Protein AF-A0A3D4FJM9-F1 (afdb_monomer_lite)

pLDDT: mean 92.04, std 7.59, range [43.19, 98.0]

Radius of gyration: 13.99 Å; chains: 1; bounding box: 37×28×35 Å

Structure (mmCIF, N/CA/C/O backbone):
data_AF-A0A3D4FJM9-F1
#
_entry.id   AF-A0A3D4FJM9-F1
#
loop_
_atom_site.group_PDB
_atom_site.id
_atom_site.type_symbol
_atom_site.label_atom_id
_atom_site.label_alt_id
_atom_site.label_comp_id
_atom_site.label_asym_id
_atom_site.label_entity_id
_atom_site.label_seq_id
_atom_site.pdbx_PDB_ins_code
_atom_site.Cartn_x
_atom_site.Cartn_y
_atom_site.Cartn_z
_atom_site.occupancy
_atom_site.B_iso_or_equiv
_atom_site.auth_seq_id
_atom_site.auth_comp_id
_atom_site.auth_asym_id
_atom_site.auth_atom_id
_atom_site.pdbx_PDB_model_num
ATOM 1 N N . LYS A 1 1 ? -10.600 5.429 15.548 1.00 76.50 1 LYS A N 1
ATOM 2 C CA . LYS A 1 1 ? -9.691 6.467 16.088 1.00 76.50 1 LYS A CA 1
ATOM 3 C C . LYS A 1 1 ? -8.253 6.151 15.672 1.00 76.50 1 LYS A C 1
ATOM 5 O O . LYS A 1 1 ? -7.826 6.740 14.697 1.00 76.50 1 LYS A O 1
ATOM 10 N N . PHE A 1 2 ? -7.640 5.079 16.196 1.00 88.69 2 PHE A N 1
ATOM 11 C CA . PHE A 1 2 ? -6.276 4.616 15.858 1.00 88.69 2 PHE A CA 1
ATOM 12 C C . PHE A 1 2 ? -5.845 4.754 14.380 1.00 88.69 2 PHE A C 1
ATOM 14 O O . PHE A 1 2 ? -4.985 5.571 14.080 1.00 88.69 2 PHE A O 1
ATOM 21 N N . PHE A 1 3 ? -6.467 4.025 13.445 1.00 89.56 3 PHE A N 1
ATOM 22 C CA . PHE A 1 3 ? -6.049 4.060 12.033 1.00 89.56 3 PHE A CA 1
ATOM 23 C C . PHE A 1 3 ? -6.253 5.420 11.359 1.00 89.56 3 PHE A C 1
ATOM 25 O O . PHE A 1 3 ? -5.440 5.822 10.539 1.00 89.56 3 PHE A O 1
ATOM 32 N N . LYS A 1 4 ? -7.299 6.170 11.733 1.00 88.88 4 LYS A N 1
ATOM 33 C CA . LYS A 1 4 ? -7.508 7.531 11.212 1.00 88.88 4 LYS A CA 1
ATOM 34 C C . LYS A 1 4 ? -6.400 8.478 11.679 1.00 88.88 4 LYS A C 1
ATOM 36 O O . LYS A 1 4 ? -5.953 9.305 10.897 1.00 88.88 4 LYS A O 1
ATOM 41 N N . ASP A 1 5 ? -5.940 8.325 12.921 1.00 91.00 5 ASP A N 1
ATOM 42 C CA . ASP A 1 5 ? -4.887 9.169 13.492 1.00 91.00 5 ASP A CA 1
ATOM 43 C C . ASP A 1 5 ? -3.522 8.911 12.838 1.00 91.00 5 ASP A C 1
ATOM 45 O O . ASP A 1 5 ? -2.734 9.841 12.696 1.00 91.0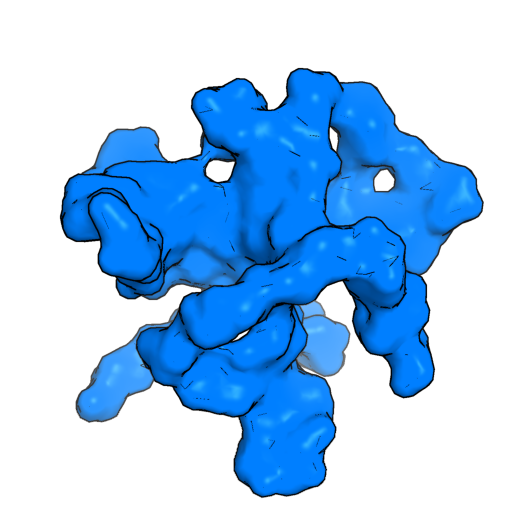0 5 ASP A O 1
ATOM 49 N N . ILE A 1 6 ? -3.261 7.668 12.422 1.00 92.88 6 ILE A N 1
ATOM 50 C CA . ILE A 1 6 ? -2.019 7.254 11.750 1.00 92.88 6 ILE A CA 1
ATOM 51 C C . ILE A 1 6 ? -1.854 7.937 10.389 1.00 92.88 6 ILE A C 1
ATOM 53 O O . ILE A 1 6 ? -0.740 8.301 10.028 1.00 92.88 6 ILE A O 1
ATOM 57 N N . VAL A 1 7 ? -2.953 8.140 9.655 1.00 93.56 7 VAL A N 1
ATOM 58 C CA . VAL A 1 7 ? -2.916 8.671 8.281 1.00 93.56 7 VAL A CA 1
ATOM 59 C C . VAL A 1 7 ? -3.270 10.152 8.159 1.00 93.56 7 VAL A C 1
ATOM 61 O O . VAL A 1 7 ? -3.295 10.686 7.057 1.00 93.56 7 VAL A O 1
ATOM 64 N N . LYS A 1 8 ? -3.567 10.827 9.275 1.00 91.94 8 LYS A N 1
ATOM 65 C CA . LYS A 1 8 ? -4.136 12.188 9.288 1.00 91.94 8 LYS A CA 1
ATOM 66 C C . LYS A 1 8 ? -3.271 13.260 8.614 1.00 91.94 8 LYS A C 1
ATOM 68 O O . LYS A 1 8 ? -3.798 14.302 8.249 1.00 91.94 8 LYS A O 1
ATOM 73 N N . GLU A 1 9 ? -1.964 13.032 8.533 1.00 91.50 9 GLU A N 1
ATOM 74 C CA . GLU A 1 9 ? -0.991 13.975 7.967 1.00 91.50 9 GLU A CA 1
ATOM 75 C C . GLU A 1 9 ? -0.699 13.725 6.489 1.00 91.50 9 GLU A C 1
ATOM 77 O O . GLU A 1 9 ? -0.086 14.564 5.837 1.00 91.50 9 GLU A O 1
ATOM 82 N N . PHE A 1 10 ? -1.124 12.575 5.967 1.00 94.62 10 PHE A N 1
ATOM 83 C CA . PHE A 1 10 ? -0.916 12.235 4.572 1.00 94.62 10 PHE A CA 1
ATOM 84 C C . PHE A 1 10 ? -1.999 12.852 3.707 1.00 94.62 10 PHE A C 1
ATOM 86 O O . PHE A 1 10 ? -3.169 12.948 4.091 1.00 94.62 10 PHE A O 1
ATOM 93 N N . GLU A 1 11 ? -1.594 13.214 2.496 1.00 94.56 11 GLU A N 1
ATOM 94 C CA . GLU A 1 11 ? -2.504 13.675 1.464 1.00 94.56 11 GLU A CA 1
ATOM 95 C C . GLU A 1 11 ? -3.537 12.580 1.181 1.00 94.56 11 GLU A C 1
ATOM 97 O O . GLU A 1 11 ? -3.206 11.472 0.748 1.00 94.56 11 GLU A O 1
ATOM 102 N N . LYS A 1 12 ? -4.806 12.887 1.456 1.00 94.19 12 LYS A N 1
ATOM 103 C CA . LYS A 1 12 ? -5.920 12.025 1.079 1.00 94.19 12 LYS A CA 1
ATOM 104 C C . LYS A 1 12 ? -6.105 12.138 -0.429 1.00 94.19 12 LYS A C 1
ATOM 106 O O . LYS A 1 12 ? -6.367 13.221 -0.940 1.00 94.19 12 LYS A O 1
ATOM 111 N N . MET A 1 13 ? -6.015 11.011 -1.121 1.00 90.50 13 MET A N 1
ATOM 112 C CA . MET A 1 13 ? -6.179 10.973 -2.566 1.00 90.50 13 MET A CA 1
ATOM 113 C C . MET A 1 13 ? -7.665 10.975 -2.902 1.00 90.50 13 MET A C 1
ATOM 115 O O . MET A 1 13 ? -8.415 10.078 -2.496 1.00 90.50 13 MET A O 1
ATOM 119 N N . ASP A 1 14 ? -8.093 11.990 -3.641 1.00 78.88 14 ASP A N 1
ATOM 120 C CA . ASP A 1 14 ? -9.464 12.078 -4.106 1.00 78.88 14 ASP A CA 1
ATOM 121 C C . ASP A 1 14 ? -9.699 11.099 -5.243 1.00 78.88 14 ASP A C 1
ATOM 123 O O . ASP A 1 14 ? -8.976 11.094 -6.236 1.00 78.88 14 ASP A O 1
ATOM 127 N N . LYS A 1 15 ? -10.788 10.335 -5.098 1.00 68.81 15 LYS A N 1
ATOM 128 C CA . LYS A 1 15 ? -11.354 9.471 -6.126 1.00 68.81 15 LYS A CA 1
ATOM 129 C C . LYS A 1 15 ? -10.333 8.380 -6.534 1.00 68.81 15 LYS A C 1
ATOM 131 O O . LYS A 1 15 ? -9.444 8.584 -7.336 1.00 68.81 15 LYS A O 1
ATOM 136 N N . TYR A 1 16 ? -10.480 7.153 -6.062 1.00 78.25 16 TYR A N 1
ATOM 137 C CA . TYR A 1 16 ? -9.825 5.950 -6.618 1.00 78.25 16 TYR A CA 1
ATOM 138 C C . TYR A 1 16 ? -10.857 4.846 -6.420 1.00 78.25 16 TYR A C 1
ATOM 140 O O . TYR A 1 16 ? -10.877 4.161 -5.397 1.00 78.25 16 TYR A O 1
ATOM 148 N N . ASP A 1 17 ? -11.823 4.816 -7.339 1.00 70.88 17 ASP A N 1
ATOM 149 C CA . ASP A 1 17 ? -13.131 4.197 -7.107 1.00 70.88 17 ASP A CA 1
ATOM 150 C C . ASP A 1 17 ? -13.158 2.725 -7.544 1.00 70.88 17 ASP A C 1
ATOM 152 O O . ASP A 1 17 ? -14.103 2.005 -7.220 1.00 70.88 17 ASP A O 1
ATOM 156 N N . ASP A 1 18 ? -12.089 2.257 -8.202 1.00 81.25 18 ASP A N 1
ATOM 157 C CA . ASP A 1 18 ? -11.878 0.858 -8.584 1.00 81.25 18 ASP A CA 1
ATOM 158 C C . ASP A 1 18 ? -11.962 -0.084 -7.377 1.00 81.25 18 ASP A C 1
ATOM 160 O O . ASP A 1 18 ? -12.426 -1.221 -7.488 1.00 81.25 18 ASP A O 1
ATOM 164 N N . ILE A 1 19 ? -11.571 0.403 -6.193 1.00 87.31 19 ILE A N 1
ATOM 165 C CA . ILE A 1 19 ? -11.739 -0.313 -4.930 1.00 87.31 19 ILE A CA 1
ATOM 166 C C . ILE A 1 19 ? -12.852 0.344 -4.110 1.00 87.31 19 ILE A C 1
ATOM 168 O O . ILE A 1 19 ? -12.635 1.272 -3.328 1.00 87.31 19 ILE A O 1
ATOM 172 N N . LYS A 1 20 ? -14.063 -0.208 -4.233 1.00 89.06 20 LYS A N 1
ATOM 173 C CA . LYS A 1 20 ? -15.258 0.239 -3.500 1.00 89.06 20 LYS A CA 1
ATOM 174 C C . LYS A 1 20 ? -14.998 0.381 -1.996 1.00 89.06 20 LYS A C 1
ATOM 176 O O . LYS A 1 20 ? -14.452 -0.526 -1.369 1.00 89.06 20 LYS A O 1
ATOM 181 N N . ASN A 1 21 ? -15.492 1.456 -1.383 1.00 92.00 21 ASN A N 1
ATOM 182 C CA . ASN A 1 21 ? -15.352 1.752 0.051 1.00 92.00 21 ASN A CA 1
ATOM 183 C C . ASN A 1 21 ? -13.885 1.754 0.527 1.00 92.00 21 ASN A C 1
ATOM 185 O O . ASN A 1 21 ? -13.594 1.256 1.617 1.00 92.00 21 ASN A O 1
ATOM 189 N N . CYS A 1 22 ? -12.954 2.243 -0.292 1.00 94.12 22 CYS A N 1
ATOM 190 C CA . CYS A 1 22 ? -11.565 2.433 0.105 1.00 94.12 22 CYS A CA 1
ATOM 191 C C . CYS A 1 22 ? -11.212 3.919 0.106 1.00 94.12 22 CYS A C 1
ATOM 193 O O . CYS A 1 22 ? -11.565 4.646 -0.818 1.00 94.12 22 CYS A O 1
ATOM 195 N N . VAL A 1 23 ? -10.541 4.367 1.165 1.00 94.50 23 VAL A N 1
ATOM 196 C CA . VAL A 1 23 ? -9.998 5.724 1.256 1.00 94.50 23 VAL A CA 1
ATOM 197 C C . VAL A 1 23 ? -8.488 5.630 1.198 1.00 94.50 23 VAL A C 1
ATOM 199 O O . VAL A 1 23 ? -7.894 4.908 1.997 1.00 94.50 23 VAL A O 1
ATOM 202 N N . TRP A 1 24 ? -7.890 6.361 0.270 1.00 95.75 24 TRP A N 1
ATOM 203 C CA . TRP A 1 24 ? -6.470 6.276 -0.021 1.00 95.75 24 TRP A CA 1
ATOM 204 C C . TRP A 1 24 ? -5.706 7.493 0.478 1.00 95.75 24 TRP A C 1
ATOM 206 O O . TRP A 1 24 ? -6.211 8.615 0.438 1.00 95.75 24 TRP A O 1
ATOM 216 N N . TYR A 1 25 ? -4.472 7.257 0.907 1.00 96.88 25 TYR A N 1
ATOM 217 C CA . TYR A 1 25 ? -3.560 8.270 1.413 1.00 96.88 25 TYR A CA 1
ATOM 218 C C . TYR A 1 25 ? -2.183 8.066 0.789 1.00 96.88 25 TYR A C 1
ATOM 220 O O . TYR A 1 25 ? -1.685 6.937 0.747 1.00 96.88 25 TYR A O 1
ATOM 228 N N . LYS A 1 26 ? -1.572 9.142 0.298 1.00 96.69 26 LYS A N 1
ATOM 229 C CA . LYS A 1 26 ? -0.238 9.113 -0.303 1.00 96.69 26 LYS A CA 1
ATOM 230 C C . LYS A 1 26 ? 0.829 9.289 0.771 1.00 96.69 26 LYS A C 1
ATOM 232 O O . LYS A 1 26 ? 0.821 10.274 1.503 1.00 96.69 26 LYS A O 1
ATOM 237 N N . VAL A 1 27 ? 1.756 8.340 0.837 1.00 97.00 27 VAL A N 1
ATOM 238 C CA . VAL A 1 27 ? 2.871 8.342 1.786 1.00 97.00 27 VAL A CA 1
ATOM 239 C C . VAL A 1 27 ? 4.146 8.709 1.023 1.00 97.00 27 VAL A C 1
ATOM 241 O O . VAL A 1 27 ? 4.633 7.876 0.251 1.00 97.00 27 VAL A O 1
ATOM 244 N N . PRO A 1 28 ? 4.665 9.942 1.170 1.00 96.94 28 PRO A N 1
ATOM 245 C CA . PRO A 1 28 ? 5.931 10.331 0.560 1.00 96.94 28 PRO A CA 1
ATOM 246 C C . PRO A 1 28 ? 7.092 9.601 1.243 1.00 96.94 28 PRO A C 1
ATOM 248 O O . PRO A 1 28 ? 7.077 9.409 2.458 1.00 96.94 28 PRO A O 1
ATOM 251 N N . VAL A 1 29 ? 8.076 9.177 0.450 1.00 96.50 29 VAL A N 1
ATOM 252 C CA . VAL A 1 29 ? 9.317 8.553 0.924 1.00 96.50 29 VAL A CA 1
ATOM 253 C C . VAL A 1 29 ? 10.447 8.986 -0.004 1.00 96.50 29 VAL A C 1
ATOM 255 O O . VAL A 1 29 ? 10.629 8.420 -1.087 1.00 96.50 29 VAL A O 1
ATOM 258 N N . GLU A 1 30 ? 11.219 9.984 0.412 1.00 94.50 30 GLU A N 1
ATOM 259 C CA . GLU A 1 30 ? 12.332 10.493 -0.392 1.00 94.50 30 GLU A CA 1
ATOM 260 C C . GLU A 1 30 ? 13.575 9.619 -0.244 1.00 94.50 30 GLU A C 1
ATOM 262 O O . GLU A 1 30 ? 14.309 9.381 -1.218 1.00 94.50 30 GLU A O 1
ATOM 267 N N . LYS A 1 31 ? 13.791 9.116 0.976 1.00 94.38 31 LYS A N 1
ATOM 268 C CA . LYS A 1 31 ? 14.953 8.313 1.355 1.00 94.38 31 LYS A CA 1
ATOM 269 C C . LYS A 1 31 ? 14.563 7.160 2.275 1.00 94.38 31 LYS A C 1
ATOM 271 O O . LYS A 1 31 ? 13.549 7.209 2.968 1.00 94.38 31 LYS A O 1
ATOM 276 N N . MET A 1 32 ? 15.387 6.116 2.297 1.00 93.06 32 MET A N 1
ATOM 277 C CA . MET A 1 32 ? 15.111 4.898 3.065 1.00 93.06 32 MET A CA 1
ATOM 278 C C . MET A 1 32 ? 15.051 5.172 4.574 1.00 93.06 32 MET A C 1
ATOM 280 O O . MET A 1 32 ? 14.279 4.538 5.288 1.00 93.06 32 MET A O 1
ATOM 284 N N . GLU A 1 33 ? 15.831 6.143 5.056 1.00 92.31 33 GLU A N 1
ATOM 285 C CA . GLU A 1 33 ? 15.954 6.505 6.470 1.00 92.31 33 GLU A CA 1
ATOM 286 C C . GLU A 1 33 ? 14.627 6.965 7.082 1.00 92.31 33 GLU A C 1
ATOM 288 O O . GLU A 1 33 ? 14.358 6.706 8.256 1.00 92.31 33 GLU A O 1
ATOM 293 N N . GLU A 1 34 ? 13.759 7.577 6.275 1.00 90.69 34 GLU A N 1
ATOM 294 C CA . GLU A 1 34 ? 12.427 8.030 6.689 1.00 90.69 34 GLU A CA 1
ATOM 295 C C . GLU A 1 34 ? 11.545 6.855 7.134 1.00 90.69 34 GLU A C 1
ATOM 297 O O . GLU A 1 34 ? 10.737 6.993 8.053 1.00 90.69 34 GLU A O 1
ATOM 302 N N . MET A 1 35 ? 11.762 5.669 6.556 1.00 92.38 35 MET A N 1
ATOM 303 C CA . MET A 1 35 ? 11.01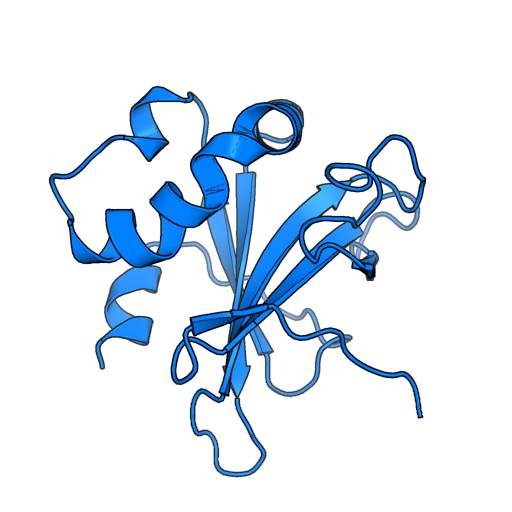3 4.453 6.880 1.00 92.38 35 MET A CA 1
ATOM 304 C C . MET A 1 35 ? 11.469 3.791 8.190 1.00 92.38 35 MET A C 1
ATOM 306 O O . MET A 1 35 ? 10.761 2.940 8.730 1.00 92.38 35 MET A O 1
ATOM 310 N N . TYR A 1 36 ? 12.631 4.172 8.728 1.00 89.06 36 TYR A N 1
ATOM 311 C CA . TYR A 1 36 ? 13.155 3.648 9.995 1.00 89.06 36 TYR A CA 1
ATOM 312 C C . TYR A 1 36 ? 12.830 4.539 11.198 1.00 89.06 36 TYR A C 1
ATOM 314 O O . TYR A 1 36 ? 13.161 4.189 12.331 1.00 89.06 36 TYR A O 1
ATOM 322 N N . CYS A 1 37 ? 12.188 5.690 10.984 1.00 80.94 37 CYS A N 1
ATOM 323 C CA . CYS A 1 37 ? 11.889 6.634 12.052 1.00 80.94 37 CYS A CA 1
ATOM 324 C C . CYS A 1 37 ? 10.870 6.052 13.049 1.00 80.94 37 CYS A C 1
ATOM 326 O O . CYS A 1 37 ? 9.681 5.937 12.756 1.00 80.94 37 CYS A O 1
ATOM 328 N N . MET A 1 38 ? 11.331 5.728 14.262 1.00 82.56 38 MET A N 1
ATOM 329 C CA . MET A 1 38 ? 10.498 5.160 15.334 1.00 82.56 38 MET A CA 1
ATOM 330 C C . MET A 1 38 ? 9.887 6.210 16.280 1.00 82.56 38 MET A C 1
ATOM 332 O O . MET A 1 38 ? 9.229 5.835 17.249 1.00 82.56 38 MET A O 1
ATOM 336 N N . HIS A 1 39 ? 10.066 7.513 16.014 1.00 84.56 39 HIS A N 1
ATOM 337 C CA . HIS A 1 39 ? 9.498 8.588 16.847 1.00 84.56 39 HIS A CA 1
ATOM 338 C C . HIS A 1 39 ? 7.968 8.494 16.951 1.00 84.56 39 HIS A C 1
ATOM 340 O O . HIS A 1 39 ? 7.401 8.723 18.018 1.00 84.56 39 HIS A O 1
ATOM 346 N N . ASP A 1 40 ? 7.304 8.100 15.861 1.00 87.69 40 ASP A N 1
ATOM 347 C CA . ASP A 1 40 ? 5.897 7.702 15.864 1.00 87.69 40 ASP A CA 1
ATOM 348 C C . ASP A 1 40 ? 5.801 6.188 15.656 1.00 87.69 40 ASP A C 1
ATOM 350 O O . ASP A 1 40 ? 5.662 5.688 14.537 1.00 87.69 40 ASP A O 1
ATOM 354 N N . TYR A 1 41 ? 5.879 5.442 16.759 1.00 89.94 41 TYR A N 1
ATOM 355 C CA . TYR A 1 41 ? 5.863 3.979 16.738 1.00 89.94 41 TYR A CA 1
ATOM 356 C C . TYR A 1 41 ? 4.611 3.397 16.058 1.00 89.94 41 TYR A C 1
ATOM 358 O O . TYR A 1 41 ? 4.666 2.335 15.437 1.00 89.94 41 TYR A O 1
ATOM 366 N N . LYS A 1 42 ? 3.469 4.097 16.120 1.00 90.94 42 LYS A N 1
ATOM 367 C CA . LYS A 1 42 ? 2.221 3.639 15.488 1.00 90.94 42 LYS A CA 1
ATOM 368 C C . LYS A 1 42 ? 2.313 3.731 13.969 1.00 90.94 42 LYS A C 1
ATOM 370 O O . LYS A 1 42 ? 1.914 2.797 13.279 1.00 90.94 42 LYS A O 1
ATOM 375 N N . LYS A 1 43 ? 2.865 4.827 13.441 1.00 91.88 43 LYS A N 1
ATOM 376 C CA . LYS A 1 43 ? 3.132 4.943 12.000 1.00 91.88 43 LYS A CA 1
ATOM 377 C C . LYS A 1 43 ? 4.225 3.991 11.562 1.00 91.88 43 LYS A C 1
ATOM 379 O O . LYS A 1 43 ? 4.048 3.311 10.561 1.00 91.88 43 LYS A O 1
ATOM 384 N N . TYR A 1 44 ? 5.310 3.891 12.321 1.00 93.50 44 TYR A N 1
ATOM 385 C CA . TYR A 1 44 ? 6.380 2.949 12.020 1.00 93.50 44 TYR A CA 1
ATOM 386 C C . TYR A 1 44 ? 5.838 1.528 11.843 1.00 93.50 44 TYR A C 1
ATOM 388 O O . TYR A 1 44 ? 6.031 0.925 10.794 1.00 93.50 44 TYR A O 1
ATOM 396 N N . THR A 1 45 ? 5.080 1.027 12.817 1.00 92.88 45 THR A N 1
ATOM 397 C CA . THR A 1 45 ? 4.561 -0.349 12.792 1.00 92.88 45 THR A CA 1
ATOM 398 C C . THR A 1 45 ? 3.532 -0.607 11.692 1.00 92.88 45 THR A C 1
ATOM 400 O O . THR A 1 45 ? 3.533 -1.688 11.111 1.00 92.88 45 THR A O 1
ATOM 403 N N . VAL A 1 46 ? 2.655 0.357 11.391 1.00 94.00 46 VAL A N 1
ATOM 404 C CA . VAL A 1 46 ? 1.546 0.154 10.440 1.00 94.00 46 VAL A CA 1
ATOM 405 C C . VAL A 1 46 ? 1.900 0.562 9.011 1.00 94.00 46 VAL A C 1
ATOM 407 O O . VAL A 1 46 ? 1.444 -0.070 8.064 1.00 94.00 46 VAL A O 1
ATOM 410 N N . ILE A 1 47 ? 2.680 1.622 8.829 1.00 95.12 47 ILE A N 1
ATOM 411 C CA . ILE A 1 47 ? 2.961 2.211 7.515 1.00 95.12 47 ILE A CA 1
ATOM 412 C C . ILE A 1 47 ? 4.317 1.752 7.002 1.00 95.12 47 ILE A C 1
ATOM 414 O O . ILE A 1 47 ? 4.401 1.215 5.901 1.00 95.12 47 ILE A O 1
ATOM 418 N N . TYR A 1 48 ? 5.373 1.970 7.784 1.00 95.75 48 TYR A N 1
ATOM 419 C CA . TYR A 1 48 ? 6.731 1.874 7.261 1.00 95.75 48 TYR A CA 1
ATOM 420 C C . TYR A 1 48 ? 7.318 0.472 7.373 1.00 95.75 48 TYR A C 1
ATOM 422 O O . TYR A 1 48 ? 7.809 -0.046 6.375 1.00 95.75 48 TYR A O 1
ATOM 430 N N . TYR A 1 49 ? 7.222 -0.176 8.534 1.00 94.62 49 TYR A N 1
ATOM 431 C CA . TYR A 1 49 ? 7.808 -1.493 8.780 1.00 94.62 49 TYR A CA 1
ATOM 432 C C . TYR A 1 49 ? 7.373 -2.558 7.757 1.00 94.62 49 TYR A C 1
ATOM 434 O O . TYR A 1 49 ? 8.253 -3.204 7.186 1.00 94.62 49 TYR A O 1
ATOM 442 N N . PRO A 1 50 ? 6.073 -2.687 7.406 1.00 94.75 50 PRO A N 1
ATOM 443 C CA . PRO A 1 50 ? 5.636 -3.627 6.371 1.00 94.75 50 PRO A CA 1
ATOM 444 C C . PRO A 1 50 ? 6.165 -3.285 4.974 1.00 94.75 50 PRO A C 1
ATOM 446 O O . PRO A 1 50 ? 6.163 -4.140 4.095 1.00 94.75 50 PRO A O 1
ATOM 449 N N . MET A 1 51 ? 6.606 -2.042 4.763 1.00 96.88 51 MET A N 1
ATOM 450 C CA . MET A 1 51 ? 6.981 -1.502 3.461 1.00 96.88 51 MET A CA 1
ATOM 451 C C . MET A 1 51 ? 8.498 -1.392 3.238 1.00 96.88 51 MET A C 1
ATOM 453 O O . MET A 1 51 ? 8.914 -1.224 2.094 1.00 96.88 51 MET A O 1
ATOM 457 N N . ILE A 1 52 ? 9.336 -1.531 4.277 1.00 96.06 52 ILE A N 1
ATOM 458 C CA . ILE A 1 52 ? 10.805 -1.359 4.203 1.00 96.06 52 ILE A CA 1
ATOM 459 C C . ILE A 1 52 ? 11.432 -2.229 3.108 1.00 96.06 52 ILE A C 1
ATOM 461 O O . ILE A 1 52 ? 12.209 -1.735 2.290 1.00 96.06 52 ILE A O 1
ATOM 465 N N . CYS A 1 53 ? 11.073 -3.516 3.046 1.00 95.75 53 CYS A N 1
ATOM 466 C CA . CYS A 1 53 ? 11.624 -4.434 2.043 1.00 95.75 53 CYS A CA 1
ATOM 467 C C . CYS A 1 53 ? 11.259 -4.025 0.607 1.00 95.75 53 CYS A C 1
ATOM 469 O O . CYS A 1 53 ? 11.960 -4.384 -0.330 1.00 95.75 53 CYS A O 1
ATOM 471 N N . TYR A 1 54 ? 10.213 -3.220 0.427 1.00 97.12 54 TYR A N 1
ATOM 472 C CA . TYR A 1 54 ? 9.751 -2.754 -0.876 1.00 97.12 54 TYR A CA 1
ATOM 473 C C . TYR A 1 54 ? 10.351 -1.413 -1.294 1.00 97.12 54 TYR A C 1
ATOM 475 O O . TYR A 1 54 ? 9.978 -0.887 -2.345 1.00 97.12 54 TYR A O 1
ATOM 483 N N . TYR A 1 55 ? 11.305 -0.869 -0.531 1.00 97.06 55 TYR A N 1
ATOM 484 C CA . TYR A 1 55 ? 11.989 0.372 -0.885 1.00 97.06 55 TYR A CA 1
ATOM 485 C C . TYR A 1 55 ? 12.511 0.415 -2.336 1.00 97.06 55 TYR A C 1
ATOM 487 O O . TYR A 1 55 ? 12.337 1.455 -2.964 1.00 97.06 55 TYR A O 1
ATOM 495 N N . PRO A 1 56 ? 13.038 -0.669 -2.950 1.00 95.69 56 PRO A N 1
ATOM 496 C CA . PRO A 1 56 ? 13.436 -0.640 -4.364 1.00 95.69 56 PRO A CA 1
ATOM 497 C C . PRO A 1 56 ? 12.308 -0.279 -5.348 1.00 95.69 56 PRO A C 1
ATOM 499 O O . PRO A 1 56 ? 12.575 0.273 -6.414 1.00 95.69 56 PRO A O 1
ATOM 502 N N . TYR A 1 57 ? 11.051 -0.565 -4.999 1.00 96.44 57 TYR A N 1
ATOM 503 C CA . TYR A 1 57 ? 9.866 -0.198 -5.784 1.00 96.44 57 TYR A CA 1
ATOM 504 C C . TYR A 1 57 ? 9.395 1.223 -5.451 1.00 96.44 57 TYR A C 1
ATOM 506 O O . TYR A 1 57 ? 9.023 1.982 -6.342 1.00 96.44 57 TYR A O 1
ATOM 514 N N . ILE A 1 58 ? 9.481 1.610 -4.175 1.00 97.69 58 ILE A N 1
ATOM 515 C CA . ILE A 1 58 ? 9.114 2.948 -3.686 1.00 97.69 58 ILE A CA 1
ATOM 516 C C . ILE A 1 58 ? 10.073 4.011 -4.233 1.00 97.69 58 ILE A C 1
ATOM 518 O O . ILE A 1 58 ? 9.639 5.048 -4.727 1.00 97.69 58 ILE A O 1
ATOM 522 N N . ALA A 1 59 ? 11.381 3.749 -4.193 1.00 96.75 59 ALA A N 1
ATOM 523 C CA . ALA A 1 59 ? 12.435 4.705 -4.523 1.00 96.75 59 ALA A CA 1
ATOM 524 C C . ALA A 1 59 ? 12.354 5.231 -5.964 1.00 96.75 59 ALA A C 1
ATOM 526 O O . ALA A 1 59 ? 12.769 6.363 -6.212 1.00 96.75 59 ALA A O 1
ATOM 527 N N . LYS A 1 60 ? 11.786 4.443 -6.890 1.00 94.81 60 LYS A N 1
ATOM 528 C CA . LYS A 1 60 ? 11.543 4.837 -8.289 1.00 94.81 60 LYS A CA 1
ATOM 529 C C . LYS A 1 60 ? 10.527 5.977 -8.418 1.00 94.81 60 LYS A C 1
ATOM 531 O O . LYS A 1 60 ? 10.609 6.764 -9.354 1.00 94.81 60 LYS A O 1
ATOM 536 N N . HIS A 1 61 ? 9.577 6.053 -7.488 1.00 95.44 61 HIS A N 1
ATOM 537 C CA . HIS A 1 61 ? 8.429 6.962 -7.554 1.00 95.44 61 HIS A CA 1
ATOM 538 C C . HIS A 1 61 ? 8.321 7.900 -6.344 1.00 95.44 61 HIS A C 1
ATOM 540 O O . HIS A 1 61 ? 7.440 8.759 -6.324 1.00 95.44 61 HIS A O 1
ATOM 546 N N . LYS A 1 62 ? 9.191 7.734 -5.340 1.00 97.31 62 LYS A N 1
ATOM 547 C CA . LYS A 1 62 ? 9.269 8.533 -4.104 1.00 97.31 62 LYS A CA 1
ATOM 548 C C . LYS A 1 62 ? 8.000 8.539 -3.253 1.00 97.31 62 LYS A C 1
ATOM 550 O O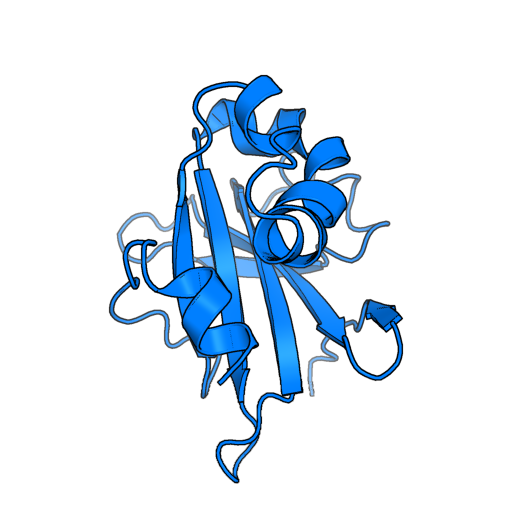 . LYS A 1 62 ? 7.789 9.416 -2.422 1.00 97.31 62 LYS A O 1
ATOM 555 N N . HIS A 1 63 ? 7.130 7.555 -3.455 1.00 97.38 63 HIS A N 1
ATOM 556 C CA . HIS A 1 63 ? 5.929 7.386 -2.652 1.00 97.38 63 HIS A CA 1
ATOM 557 C C . HIS A 1 63 ? 5.367 5.973 -2.779 1.00 97.38 63 HIS A C 1
ATOM 559 O O . HIS A 1 63 ? 5.680 5.226 -3.708 1.00 97.38 63 HIS A O 1
ATOM 565 N N . PHE A 1 64 ? 4.467 5.648 -1.863 1.00 97.62 64 PHE A N 1
ATOM 566 C CA . PHE A 1 64 ? 3.482 4.586 -2.021 1.00 97.62 64 PHE A CA 1
ATOM 567 C C . PHE A 1 64 ? 2.127 5.086 -1.510 1.00 97.62 64 PHE A C 1
ATOM 569 O O . PHE A 1 64 ? 1.997 6.231 -1.071 1.00 97.62 64 PHE A O 1
ATOM 576 N N . MET A 1 65 ? 1.096 4.252 -1.588 1.00 97.06 65 MET A N 1
ATOM 577 C CA . MET A 1 65 ? -0.228 4.571 -1.062 1.00 97.06 65 MET A CA 1
ATOM 578 C C . MET A 1 65 ? -0.654 3.566 0.005 1.00 97.06 65 MET A C 1
ATOM 580 O O . MET A 1 65 ? -0.385 2.369 -0.098 1.00 97.06 65 MET A O 1
ATOM 584 N N . ILE A 1 66 ? -1.358 4.064 1.020 1.00 97.12 66 ILE A N 1
ATOM 585 C CA . ILE A 1 66 ? -2.059 3.248 2.008 1.00 97.12 66 ILE A CA 1
ATOM 586 C C . ILE A 1 66 ? -3.565 3.465 1.872 1.00 97.12 66 ILE A C 1
ATOM 588 O O . ILE A 1 66 ? -4.056 4.590 1.800 1.00 97.12 66 ILE A O 1
ATOM 592 N N . GLY A 1 67 ? -4.302 2.366 1.799 1.00 96.06 67 GLY A N 1
ATOM 593 C CA . GLY A 1 67 ? -5.743 2.315 1.635 1.00 96.06 67 GLY A CA 1
ATOM 594 C C . GLY A 1 67 ? -6.413 1.790 2.894 1.00 96.06 67 GLY A C 1
ATOM 595 O O . GLY A 1 67 ? -6.077 0.724 3.404 1.00 96.06 67 GLY A O 1
ATOM 596 N N . HIS A 1 68 ? -7.412 2.510 3.381 1.00 96.12 68 HIS A N 1
ATOM 597 C CA . HIS A 1 68 ? -8.330 2.023 4.399 1.00 96.12 68 HIS A CA 1
ATOM 598 C C . HIS A 1 68 ? -9.575 1.474 3.721 1.00 96.12 68 HIS A C 1
ATOM 600 O O . HIS A 1 68 ? -10.421 2.231 3.244 1.00 96.12 68 HIS A O 1
ATOM 606 N N . LYS A 1 69 ? -9.682 0.144 3.656 1.00 95.00 69 LYS A N 1
ATOM 607 C CA . LYS A 1 69 ? -10.825 -0.548 3.061 1.00 95.00 69 LYS A CA 1
ATOM 608 C C . LYS A 1 69 ? -11.870 -0.847 4.125 1.00 95.00 69 LYS A C 1
ATOM 610 O O . LYS A 1 69 ? -11.618 -1.606 5.060 1.00 95.00 69 LYS A O 1
ATOM 615 N N . TYR A 1 70 ? -13.068 -0.319 3.926 1.00 94.62 70 TYR A N 1
ATOM 616 C CA . TYR A 1 70 ? -14.211 -0.518 4.807 1.00 94.62 70 TYR A CA 1
ATOM 617 C C . TYR A 1 70 ? -15.161 -1.587 4.258 1.00 94.62 70 TYR A C 1
ATOM 619 O O . T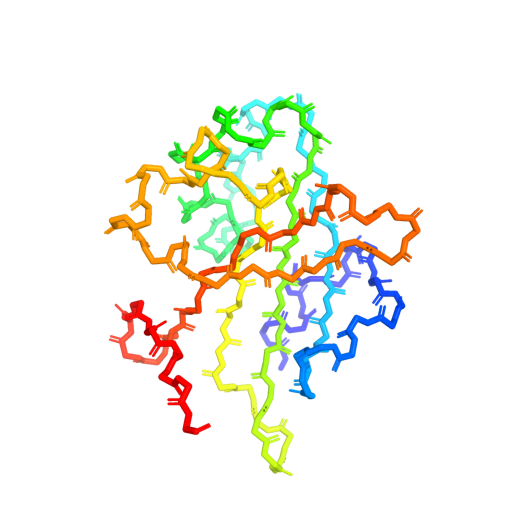YR A 1 70 ? -15.236 -1.818 3.043 1.00 94.62 70 TYR A O 1
ATOM 627 N N . ASP A 1 71 ? -15.873 -2.267 5.150 1.00 93.88 71 ASP A N 1
ATOM 628 C CA . ASP A 1 71 ? -17.010 -3.113 4.790 1.00 93.88 71 ASP A CA 1
ATOM 629 C C . ASP A 1 71 ? -18.266 -2.273 4.473 1.00 93.88 71 ASP A C 1
ATOM 631 O O . ASP A 1 71 ? -18.193 -1.055 4.288 1.00 93.88 71 ASP A O 1
ATOM 635 N N . SER A 1 72 ? -19.422 -2.924 4.326 1.00 92.88 72 SER A N 1
ATOM 636 C CA . SER A 1 72 ? -20.702 -2.249 4.069 1.00 92.88 72 SER A CA 1
ATOM 637 C C . SER A 1 72 ? -21.225 -1.454 5.266 1.00 92.88 72 SER A C 1
ATOM 639 O O . SER A 1 72 ? -22.026 -0.548 5.074 1.00 92.88 72 SER A O 1
ATOM 641 N N . ASN A 1 73 ? -20.759 -1.765 6.476 1.00 94.12 73 ASN A N 1
ATOM 642 C CA . ASN A 1 73 ? -21.171 -1.118 7.720 1.00 94.12 73 ASN A CA 1
ATOM 643 C C . ASN A 1 73 ? -20.233 0.043 8.099 1.00 94.12 73 ASN A C 1
ATOM 645 O O . ASN A 1 73 ? -20.374 0.635 9.167 1.00 94.12 73 ASN A O 1
ATOM 649 N N . GLY A 1 74 ? -19.249 0.362 7.249 1.00 91.69 74 GLY A N 1
ATOM 650 C CA . GLY A 1 74 ? -18.256 1.403 7.515 1.00 91.69 74 GLY A CA 1
ATOM 651 C C . GLY A 1 74 ? -17.174 0.985 8.516 1.00 91.69 74 GLY A C 1
ATOM 652 O O . GLY A 1 74 ? -16.442 1.841 9.019 1.00 91.69 74 GLY A O 1
ATOM 653 N N . ILE A 1 75 ? -17.036 -0.312 8.806 1.00 93.62 75 ILE A N 1
ATOM 654 C CA . ILE A 1 75 ? -16.000 -0.842 9.697 1.00 93.62 75 ILE A CA 1
ATOM 655 C C . ILE A 1 75 ? -14.743 -1.127 8.876 1.00 93.62 75 ILE A C 1
ATOM 657 O O . ILE A 1 75 ? -14.806 -1.717 7.796 1.00 93.62 75 ILE A O 1
ATOM 661 N N . LEU A 1 76 ? -13.581 -0.698 9.383 1.00 94.81 76 LEU A N 1
ATOM 662 C CA . LEU A 1 76 ? -12.303 -0.971 8.728 1.00 94.81 76 LEU A CA 1
ATOM 663 C C . LEU A 1 76 ? -12.075 -2.486 8.678 1.00 94.81 76 LEU A C 1
ATOM 665 O O . LEU A 1 76 ? -12.031 -3.153 9.716 1.00 94.81 76 LEU A O 1
ATOM 669 N N . LYS A 1 77 ? -11.940 -3.006 7.459 1.00 95.12 77 LYS A N 1
ATOM 670 C CA . LYS A 1 77 ? -11.789 -4.430 7.170 1.00 95.12 77 LYS A CA 1
ATOM 671 C C . LYS A 1 77 ? -10.355 -4.781 6.798 1.00 95.12 77 LYS A C 1
ATOM 673 O O . LYS A 1 77 ? -9.826 -5.739 7.342 1.00 95.12 77 LYS A O 1
ATOM 678 N N . TYR A 1 78 ? -9.730 -3.990 5.925 1.00 96.19 78 TYR A N 1
ATOM 679 C CA . TYR A 1 78 ? -8.356 -4.220 5.474 1.00 96.19 78 TYR A CA 1
ATOM 680 C C . TYR A 1 78 ? -7.555 -2.921 5.431 1.00 96.19 78 TYR A C 1
ATOM 682 O O . TYR A 1 78 ? -8.103 -1.846 5.164 1.00 96.19 78 TYR A O 1
ATOM 690 N N . ILE A 1 79 ? -6.249 -3.058 5.641 1.00 96.75 79 ILE A N 1
ATOM 691 C CA . ILE A 1 79 ? -5.254 -2.092 5.179 1.00 96.75 79 ILE A CA 1
ATOM 692 C C . ILE A 1 79 ? -4.815 -2.557 3.797 1.00 96.75 79 ILE A C 1
ATOM 694 O O . ILE A 1 79 ? -4.621 -3.750 3.582 1.00 96.75 79 ILE A O 1
ATOM 698 N N . VAL A 1 80 ? -4.692 -1.643 2.847 1.00 97.12 80 VAL A N 1
ATOM 699 C CA . VAL A 1 80 ? -4.239 -1.962 1.494 1.00 97.12 80 VAL A CA 1
ATOM 700 C C . VAL A 1 80 ? -2.970 -1.179 1.223 1.00 97.12 80 VAL A C 1
ATOM 702 O O . VAL A 1 80 ? -2.983 0.042 1.297 1.00 97.12 80 VAL A O 1
ATOM 705 N N . TYR A 1 81 ? -1.876 -1.861 0.919 1.00 98.00 81 TYR A N 1
ATOM 706 C CA . TYR A 1 81 ? -0.645 -1.208 0.487 1.00 98.00 81 TYR A CA 1
ATOM 707 C C . TYR A 1 81 ? -0.611 -1.179 -1.032 1.00 98.00 81 TYR A C 1
ATOM 709 O O . TYR A 1 81 ? -0.962 -2.165 -1.679 1.00 98.00 81 TYR A O 1
ATOM 717 N N . ALA A 1 82 ? -0.210 -0.047 -1.593 1.00 97.38 82 ALA A N 1
ATOM 718 C CA . ALA A 1 82 ? -0.247 0.210 -3.021 1.00 97.38 82 ALA A CA 1
ATOM 719 C C . ALA A 1 82 ? 1.103 0.761 -3.492 1.00 97.38 82 ALA A C 1
ATOM 721 O O . ALA A 1 82 ? 1.495 1.861 -3.104 1.00 97.38 82 ALA A O 1
ATOM 722 N N . LEU A 1 83 ? 1.817 -0.008 -4.317 1.00 98.00 83 LEU A N 1
ATOM 723 C CA . LEU A 1 83 ? 3.113 0.373 -4.882 1.00 98.00 83 LEU A CA 1
ATOM 724 C C . LEU A 1 83 ? 2.943 0.838 -6.331 1.00 98.00 83 LEU A C 1
ATOM 726 O O . LEU A 1 83 ? 2.373 0.084 -7.122 1.00 98.00 83 LEU A O 1
ATOM 730 N N . PRO A 1 84 ? 3.413 2.045 -6.690 1.00 97.00 84 PRO A N 1
ATOM 731 C CA . PRO A 1 84 ? 3.328 2.536 -8.059 1.00 97.00 84 PRO A CA 1
ATOM 732 C C . PRO A 1 84 ? 4.151 1.665 -9.016 1.00 97.00 84 PRO A C 1
ATOM 734 O O . PRO A 1 84 ? 5.240 1.210 -8.668 1.00 97.00 84 PRO A O 1
ATOM 737 N N . GLY A 1 85 ? 3.627 1.438 -10.219 1.00 97.19 85 GLY A N 1
ATOM 738 C CA . GLY A 1 85 ? 4.303 0.667 -11.260 1.00 97.19 85 GLY A CA 1
ATOM 739 C C . GLY A 1 85 ? 3.399 0.324 -12.442 1.00 97.19 85 GLY A C 1
ATOM 740 O O . GLY A 1 85 ? 2.166 0.401 -12.356 1.00 97.19 85 GLY A O 1
ATOM 741 N N . LYS A 1 86 ? 4.015 -0.081 -13.554 1.00 97.31 86 LYS A N 1
ATOM 742 C CA . LYS A 1 86 ? 3.292 -0.575 -14.730 1.00 97.31 86 LYS A CA 1
ATOM 743 C C . LYS A 1 86 ? 2.617 -1.910 -14.430 1.00 97.31 86 LYS A C 1
ATOM 745 O O . LYS A 1 86 ? 3.036 -2.663 -13.546 1.00 97.31 86 LYS A O 1
ATOM 750 N N . LYS A 1 87 ? 1.584 -2.241 -15.207 1.00 96.25 87 LYS A N 1
ATOM 751 C CA . LYS A 1 87 ? 0.938 -3.562 -15.176 1.00 96.25 87 LYS A CA 1
ATOM 752 C C . LYS A 1 87 ? 1.799 -4.617 -15.891 1.00 96.25 87 LYS A C 1
ATOM 754 O O . LYS A 1 87 ? 1.385 -5.190 -16.896 1.00 96.25 87 LYS A O 1
ATOM 759 N N . SER A 1 88 ? 3.009 -4.849 -15.392 1.00 95.38 88 SER A N 1
ATOM 760 C CA . SER A 1 88 ? 3.979 -5.809 -15.928 1.00 95.38 88 SER A CA 1
ATOM 761 C C . SER A 1 88 ? 4.643 -6.614 -14.810 1.00 95.38 88 SER A C 1
ATOM 763 O O . SER A 1 88 ? 4.703 -6.176 -13.663 1.00 95.38 88 SER A O 1
ATOM 765 N N . GLU A 1 89 ? 5.191 -7.781 -15.152 1.00 92.56 89 GLU A N 1
ATOM 766 C CA . GLU A 1 89 ? 5.913 -8.637 -14.198 1.00 92.56 89 GLU A CA 1
ATOM 767 C C . GLU A 1 89 ? 7.150 -7.948 -13.603 1.00 92.56 89 GLU A C 1
ATOM 769 O O . GLU A 1 89 ? 7.478 -8.162 -12.440 1.00 92.56 89 GLU A O 1
ATOM 774 N N . SER A 1 90 ? 7.815 -7.082 -14.376 1.00 92.38 90 SER A N 1
ATOM 775 C CA . SER A 1 90 ? 9.017 -6.357 -13.942 1.00 92.38 90 SER A CA 1
ATOM 776 C C . SER A 1 90 ? 8.752 -5.367 -12.807 1.00 92.38 90 SER A C 1
ATOM 778 O O . SER A 1 90 ? 9.631 -5.122 -11.980 1.00 92.38 90 SER A O 1
ATOM 780 N N . ASP A 1 91 ? 7.552 -4.785 -12.783 1.00 95.88 91 ASP A N 1
ATOM 781 C CA . ASP A 1 91 ? 7.137 -3.819 -11.767 1.00 95.88 91 ASP A CA 1
ATOM 782 C C . ASP A 1 91 ? 6.291 -4.461 -10.665 1.00 95.88 91 ASP A C 1
ATOM 784 O O . ASP A 1 91 ? 6.071 -3.833 -9.630 1.00 95.88 91 ASP A O 1
ATOM 788 N N . GLN A 1 92 ? 5.865 -5.718 -10.837 1.00 97.12 92 GLN A N 1
ATOM 789 C CA . GLN A 1 92 ? 5.166 -6.463 -9.801 1.00 97.12 92 GLN A CA 1
ATOM 790 C C . GLN A 1 92 ? 6.134 -6.831 -8.661 1.00 97.12 92 GLN A C 1
ATOM 792 O O . GLN A 1 92 ? 7.102 -7.571 -8.877 1.00 97.12 92 GLN A O 1
ATOM 797 N N . PRO A 1 93 ? 5.873 -6.387 -7.418 1.00 96.88 93 PRO A N 1
ATOM 798 C CA . PRO A 1 93 ? 6.739 -6.677 -6.283 1.00 96.88 93 PRO A CA 1
ATOM 799 C C . PRO A 1 93 ? 6.969 -8.176 -6.085 1.00 96.88 93 PRO A C 1
ATOM 801 O O . PRO A 1 93 ? 6.028 -8.936 -5.848 1.00 96.88 93 PRO A O 1
ATOM 804 N N . TYR A 1 94 ? 8.230 -8.598 -6.216 1.00 95.50 94 TYR A N 1
ATOM 805 C CA . TYR A 1 94 ? 8.680 -9.991 -6.107 1.00 95.50 94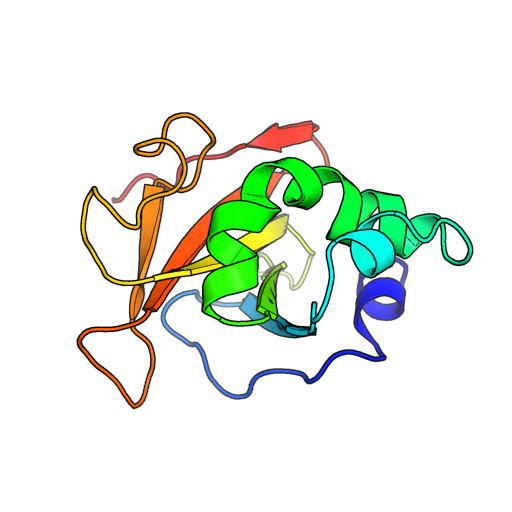 TYR A CA 1
ATOM 806 C C . TYR A 1 94 ? 7.839 -11.003 -6.912 1.00 95.50 94 TYR A C 1
ATOM 808 O O . TYR A 1 94 ? 7.629 -12.134 -6.462 1.00 95.50 94 TYR A O 1
ATOM 816 N N . GLY A 1 95 ? 7.316 -10.600 -8.077 1.00 93.62 95 GLY A N 1
ATOM 817 C CA . GLY A 1 95 ? 6.443 -11.443 -8.903 1.00 93.62 95 GLY A CA 1
ATOM 818 C C . GLY A 1 95 ? 5.141 -11.852 -8.201 1.00 93.62 95 GLY A C 1
ATOM 819 O O . GLY A 1 95 ? 4.627 -12.942 -8.429 1.00 93.62 95 GLY A O 1
ATOM 820 N N . GLY A 1 96 ? 4.653 -11.035 -7.261 1.00 94.38 96 GLY A N 1
ATOM 821 C CA . GLY A 1 96 ? 3.396 -11.257 -6.543 1.00 94.38 96 GLY A CA 1
ATOM 822 C C . GLY A 1 96 ? 3.486 -12.201 -5.341 1.00 94.38 96 GLY A C 1
ATOM 823 O O . GLY A 1 96 ? 2.512 -12.322 -4.598 1.00 94.38 96 GLY A O 1
ATOM 824 N N . LYS A 1 97 ? 4.649 -12.817 -5.081 1.00 93.44 97 LYS A N 1
ATOM 825 C CA . LYS A 1 97 ? 4.853 -13.788 -3.983 1.00 93.44 97 LYS A CA 1
ATOM 826 C C . LYS A 1 97 ? 4.552 -13.230 -2.592 1.00 93.44 97 LYS A C 1
ATOM 828 O O . LYS A 1 97 ? 4.311 -13.995 -1.666 1.00 93.44 97 LYS A O 1
ATOM 833 N N . THR A 1 98 ? 4.570 -11.909 -2.444 1.00 93.00 98 THR A N 1
ATOM 834 C CA . THR A 1 98 ? 4.327 -11.233 -1.170 1.00 93.00 98 THR A CA 1
ATOM 835 C C . THR A 1 98 ? 2.931 -10.617 -1.052 1.00 93.00 98 THR A C 1
ATOM 837 O O . THR A 1 98 ? 2.662 -9.911 -0.088 1.00 93.00 98 THR A O 1
ATOM 840 N N . GLY A 1 99 ? 2.026 -10.881 -2.003 1.00 95.06 99 GLY A N 1
ATOM 841 C CA . GLY A 1 99 ? 0.630 -10.431 -1.938 1.00 95.06 99 GLY A CA 1
ATOM 842 C C . GLY A 1 99 ? 0.264 -9.259 -2.838 1.00 95.06 99 GLY A C 1
ATOM 843 O O . GLY A 1 99 ? -0.914 -8.927 -2.936 1.00 95.06 99 GLY A O 1
ATOM 844 N N . PHE A 1 100 ? 1.234 -8.658 -3.526 1.00 96.88 100 PHE A N 1
ATOM 845 C CA . PHE A 1 100 ? 0.997 -7.632 -4.541 1.00 96.88 100 PHE A CA 1
ATOM 846 C C . PHE A 1 100 ? 0.484 -8.259 -5.849 1.00 96.88 100 PHE A C 1
ATOM 848 O O . PHE A 1 100 ? 1.214 -8.379 -6.831 1.00 96.88 100 PHE A O 1
ATOM 855 N N . VAL A 1 101 ? -0.767 -8.724 -5.842 1.00 95.06 101 VAL A N 1
ATOM 856 C CA . VAL A 1 101 ? -1.354 -9.562 -6.913 1.00 95.06 101 VAL A CA 1
ATOM 857 C C . VAL A 1 101 ? -2.533 -8.922 -7.642 1.00 95.06 101 VAL A C 1
ATOM 859 O O . VAL A 1 101 ? -2.975 -9.433 -8.669 1.00 95.06 101 VAL A O 1
ATOM 862 N N . ALA A 1 102 ? -3.043 -7.798 -7.142 1.00 94.44 102 ALA A N 1
ATOM 863 C CA . ALA A 1 102 ? -4.026 -6.981 -7.845 1.00 94.44 102 ALA A CA 1
ATOM 864 C C . ALA A 1 102 ? -3.366 -5.700 -8.366 1.00 94.44 102 ALA A C 1
ATOM 866 O O . ALA A 1 102 ? -2.394 -5.229 -7.784 1.00 94.44 102 ALA A O 1
ATOM 867 N N . TRP A 1 103 ? -3.900 -5.132 -9.446 1.00 95.06 103 TRP A N 1
ATOM 868 C CA . TRP A 1 103 ? -3.405 -3.883 -10.021 1.00 95.06 103 TRP A CA 1
ATOM 869 C C . TRP A 1 103 ? -4.567 -2.932 -10.296 1.00 95.06 103 TRP A C 1
ATOM 871 O O . TRP A 1 103 ? -5.582 -3.346 -10.864 1.00 95.06 103 TRP A O 1
ATOM 881 N N . MET A 1 104 ? -4.409 -1.678 -9.881 1.00 93.25 104 MET A N 1
ATOM 882 C CA . MET A 1 104 ? -5.366 -0.590 -10.074 1.00 93.25 104 MET A CA 1
ATOM 883 C C . MET A 1 104 ? -4.741 0.477 -10.979 1.00 93.25 104 MET A C 1
ATOM 885 O O . MET A 1 104 ? -3.650 0.946 -10.653 1.00 93.25 104 MET A O 1
ATOM 889 N N . PRO A 1 105 ? -5.393 0.875 -12.084 1.00 93.00 105 PRO A N 1
ATOM 890 C CA . PRO A 1 105 ? -4.856 1.892 -12.984 1.00 93.00 105 PRO A CA 1
ATOM 891 C C . PRO A 1 105 ? -4.727 3.255 -12.305 1.00 93.00 105 PRO A C 1
ATOM 893 O O . PRO A 1 105 ? -5.523 3.620 -11.439 1.00 93.00 105 PRO A O 1
ATOM 896 N N . HIS A 1 106 ? -3.731 4.031 -12.726 1.00 90.81 106 HIS A N 1
ATOM 897 C CA . HIS A 1 106 ? -3.665 5.446 -12.402 1.00 90.81 106 HIS A CA 1
ATOM 898 C C . HIS A 1 106 ? -4.712 6.197 -13.238 1.00 90.81 106 HIS A C 1
ATOM 900 O O . HIS A 1 106 ? -4.995 5.852 -14.384 1.00 90.81 106 HIS A O 1
ATOM 906 N N . ARG A 1 107 ? -5.316 7.249 -12.677 1.00 83.19 107 ARG A N 1
ATOM 907 C CA . ARG A 1 107 ? -6.438 7.943 -13.339 1.00 83.19 107 ARG A CA 1
ATOM 908 C C . ARG A 1 107 ? -6.072 8.639 -14.636 1.00 83.19 107 ARG A C 1
ATOM 910 O O . ARG A 1 107 ? -6.861 8.663 -15.573 1.00 83.19 107 ARG A O 1
ATOM 917 N N . HIS A 1 108 ? -4.917 9.286 -14.627 1.00 85.19 108 HIS A N 1
ATOM 918 C CA . HIS A 1 108 ? -4.477 10.163 -15.710 1.00 85.19 108 HIS A CA 1
ATOM 919 C C . HIS A 1 108 ? -3.436 9.503 -16.610 1.00 85.19 108 HIS A C 1
ATOM 921 O O . HIS A 1 108 ? -3.039 10.089 -17.607 1.00 85.19 108 HIS A O 1
ATOM 927 N N . ASP A 1 109 ? -2.991 8.302 -16.246 1.00 88.50 109 ASP A N 1
ATOM 928 C CA . ASP A 1 109 ? -1.944 7.577 -16.950 1.00 88.50 109 ASP A CA 1
ATOM 929 C C . ASP A 1 109 ? -2.353 6.109 -17.013 1.00 88.50 109 ASP A C 1
ATOM 931 O O . ASP A 1 109 ? -2.370 5.415 -16.003 1.00 88.50 109 ASP A O 1
ATOM 935 N N . THR A 1 110 ? -2.734 5.654 -18.202 1.00 84.69 110 THR A N 1
ATOM 936 C CA . THR A 1 110 ? -3.218 4.289 -18.420 1.00 84.69 110 THR A CA 1
ATOM 937 C C . THR A 1 110 ? -2.101 3.249 -18.433 1.00 84.69 110 THR A C 1
ATOM 939 O O . THR A 1 110 ? -2.390 2.058 -18.318 1.00 84.69 110 THR A O 1
ATOM 942 N N . GLU A 1 111 ? -0.841 3.664 -18.597 1.00 92.94 111 GLU A N 1
ATOM 943 C CA . GLU A 1 111 ? 0.308 2.757 -18.531 1.00 92.94 111 GLU A CA 1
ATOM 944 C C . GLU A 1 111 ? 0.763 2.514 -17.092 1.00 92.94 111 GLU A C 1
ATOM 946 O O . GLU A 1 111 ? 1.328 1.461 -16.781 1.00 92.94 111 GLU A O 1
ATOM 951 N N . MET A 1 112 ? 0.507 3.485 -16.217 1.00 95.06 112 MET A N 1
ATOM 952 C CA . MET A 1 112 ? 0.874 3.448 -14.810 1.00 95.06 112 MET A CA 1
ATOM 953 C C . MET A 1 112 ? -0.310 3.087 -13.916 1.00 95.06 112 MET A C 1
ATOM 955 O O . MET A 1 112 ? -1.483 3.185 -14.270 1.00 95.06 112 MET A O 1
ATOM 959 N N . GLY A 1 113 ? 0.006 2.634 -12.712 1.00 95.56 113 GLY A N 1
ATOM 960 C CA . GLY A 1 113 ? -0.984 2.290 -11.709 1.00 95.56 113 GLY A CA 1
ATOM 961 C C . GLY A 1 113 ? -0.319 1.848 -10.426 1.00 95.56 113 GLY A C 1
ATOM 962 O O . GLY A 1 113 ? 0.825 2.209 -10.156 1.00 95.56 113 GLY A O 1
ATOM 963 N N . TYR A 1 114 ? -1.051 1.065 -9.646 1.00 96.75 114 TYR A N 1
ATOM 964 C CA . TYR A 1 114 ? -0.620 0.591 -8.347 1.00 96.75 114 TYR A CA 1
ATOM 965 C C . TYR A 1 114 ? -0.845 -0.906 -8.215 1.00 96.75 114 TYR A C 1
ATOM 967 O O . TYR A 1 114 ? -1.971 -1.392 -8.341 1.00 96.75 114 TYR A O 1
ATOM 975 N N . TRP A 1 115 ? 0.221 -1.627 -7.890 1.00 97.50 115 TRP A N 1
ATOM 976 C CA . TRP A 1 115 ? 0.134 -2.991 -7.392 1.00 97.50 115 TRP A CA 1
ATOM 977 C C . TRP A 1 115 ? -0.370 -2.976 -5.957 1.00 97.50 115 TRP A C 1
ATOM 979 O O . TRP A 1 115 ? 0.137 -2.216 -5.137 1.00 97.50 115 TRP A O 1
ATOM 989 N N . LEU A 1 116 ? -1.346 -3.824 -5.644 1.00 97.19 116 LEU A N 1
ATOM 990 C CA . LEU A 1 116 ? -2.082 -3.808 -4.385 1.00 97.19 116 LEU A CA 1
ATOM 991 C C . LEU A 1 116 ? -1.838 -5.077 -3.568 1.00 97.19 116 LEU A C 1
ATOM 993 O O . LEU A 1 116 ? -2.020 -6.185 -4.076 1.00 97.19 116 LEU A O 1
ATOM 997 N N . MET A 1 117 ? -1.534 -4.895 -2.284 1.00 97.38 117 MET A N 1
ATOM 998 C CA . MET A 1 117 ? -1.490 -5.938 -1.262 1.00 97.38 117 MET A CA 1
ATOM 999 C C . MET A 1 117 ? -2.553 -5.654 -0.203 1.00 97.38 117 MET A C 1
ATOM 1001 O O . MET A 1 117 ? -2.499 -4.634 0.484 1.00 97.38 117 MET A O 1
ATOM 1005 N N . PHE A 1 118 ? -3.516 -6.562 -0.051 1.00 96.69 118 PHE A N 1
ATOM 1006 C CA . PHE A 1 118 ? -4.547 -6.461 0.980 1.00 96.69 118 PHE A CA 1
ATOM 1007 C C . PHE A 1 118 ? -4.075 -7.171 2.245 1.00 96.69 118 PHE A C 1
ATOM 1009 O O . PHE A 1 118 ? -3.682 -8.335 2.207 1.00 96.69 118 PHE A O 1
ATOM 1016 N N . TYR A 1 119 ? -4.148 -6.472 3.369 1.00 96.88 119 TYR A N 1
ATOM 1017 C CA . TYR A 1 119 ? -3.714 -6.956 4.667 1.00 96.88 119 TYR A CA 1
ATOM 1018 C C . TYR A 1 119 ? -4.877 -6.948 5.660 1.00 96.88 119 TYR A C 1
ATOM 1020 O O . TYR A 1 119 ? -5.464 -5.905 5.979 1.00 96.88 119 TYR A O 1
ATOM 1028 N N . ASP A 1 120 ? -5.214 -8.135 6.152 1.00 95.31 120 ASP A N 1
ATOM 1029 C CA . ASP A 1 120 ? -6.111 -8.334 7.278 1.00 95.31 120 ASP A CA 1
ATOM 1030 C C . ASP A 1 120 ? -5.328 -8.162 8.578 1.00 95.31 120 ASP A C 1
ATOM 1032 O O . ASP A 1 120 ? -4.711 -9.090 9.098 1.00 95.31 120 ASP A O 1
ATOM 1036 N N . PHE A 1 121 ? -5.372 -6.945 9.114 1.00 92.12 121 PHE A N 1
ATOM 1037 C CA . PHE A 1 121 ? -4.697 -6.584 10.358 1.00 92.12 121 PHE A CA 1
ATOM 1038 C C . PHE A 1 121 ? -5.294 -7.260 11.602 1.00 92.12 121 PHE A C 1
ATOM 1040 O O . PHE A 1 121 ? -4.666 -7.216 12.655 1.00 92.12 121 PHE A O 1
ATOM 1047 N N . LYS A 1 122 ? -6.498 -7.848 11.523 1.00 92.06 122 LYS A N 1
ATOM 1048 C CA . LYS A 1 122 ? -7.099 -8.581 12.650 1.00 92.06 122 LYS A CA 1
ATOM 1049 C C . LYS A 1 122 ? -6.537 -9.993 12.739 1.00 92.06 122 LYS A C 1
ATOM 1051 O O . LYS A 1 122 ? -6.312 -10.486 13.837 1.00 92.06 122 LYS A O 1
ATOM 1056 N N . ASN A 1 123 ? -6.316 -10.613 11.583 1.00 93.81 123 ASN A N 1
ATOM 1057 C CA . ASN A 1 123 ? -5.782 -11.967 11.471 1.00 93.81 123 ASN A CA 1
ATOM 1058 C C . ASN A 1 123 ? -4.275 -11.998 11.174 1.00 93.81 123 ASN A C 1
ATOM 1060 O O . ASN A 1 123 ? -3.709 -13.076 11.039 1.00 93.81 123 ASN A O 1
ATOM 1064 N N . SER A 1 124 ? -3.635 -10.835 11.040 1.00 90.75 124 SER A N 1
ATOM 1065 C CA . SER A 1 124 ? -2.229 -10.675 10.652 1.00 90.75 124 SER A CA 1
ATOM 1066 C C . SER A 1 124 ? -1.859 -11.431 9.372 1.00 90.75 124 SER A C 1
ATOM 1068 O O . SER A 1 124 ? -0.818 -12.082 9.296 1.00 90.75 124 SER A O 1
ATOM 1070 N N . THR A 1 125 ? -2.726 -11.374 8.358 1.00 93.94 125 THR A N 1
ATOM 1071 C CA . THR A 1 125 ? -2.568 -12.145 7.116 1.00 93.94 125 THR A CA 1
ATOM 1072 C C . THR A 1 125 ? -2.718 -11.287 5.871 1.00 93.94 125 THR A C 1
ATOM 1074 O O . THR A 1 125 ? -3.539 -10.373 5.796 1.00 93.94 125 THR A O 1
ATOM 1077 N N . VAL A 1 126 ? -1.923 -11.613 4.854 1.00 93.69 126 VAL A N 1
ATOM 1078 C CA . VAL A 1 126 ? -2.126 -11.117 3.493 1.00 93.69 126 VAL A CA 1
ATOM 1079 C C . VAL A 1 126 ? -3.289 -11.882 2.872 1.00 93.69 126 VAL A C 1
ATOM 1081 O O . VAL A 1 126 ? -3.317 -13.112 2.907 1.00 93.69 126 VAL A O 1
ATOM 1084 N N . VAL A 1 127 ? -4.240 -11.158 2.289 1.00 92.88 127 VAL A N 1
ATOM 1085 C CA . VAL A 1 127 ? -5.402 -11.744 1.616 1.00 92.88 127 VAL A CA 1
ATOM 1086 C C . VAL A 1 127 ? -5.342 -11.478 0.121 1.00 92.88 127 VAL A C 1
ATOM 1088 O O . VAL A 1 127 ? -5.030 -10.376 -0.329 1.00 92.88 127 VAL A O 1
ATOM 1091 N N . VAL A 1 128 ? -5.672 -12.499 -0.664 1.00 87.50 128 VAL A N 1
ATOM 1092 C CA . VAL A 1 128 ? -5.748 -12.391 -2.119 1.00 87.50 128 VAL A CA 1
ATOM 1093 C C . VAL A 1 128 ? -7.211 -12.197 -2.515 1.00 87.50 128 VAL A C 1
ATOM 1095 O O . VAL A 1 128 ? -8.032 -13.078 -2.245 1.00 87.50 128 VAL A O 1
ATOM 1098 N N . PRO A 1 129 ? -7.583 -11.060 -3.128 1.00 77.62 129 PRO A N 1
ATOM 1099 C CA . PRO A 1 129 ? -8.938 -10.874 -3.618 1.00 77.62 129 PRO A CA 1
ATOM 1100 C C . PRO A 1 129 ? -9.204 -11.851 -4.768 1.00 77.62 129 PRO A C 1
ATOM 1102 O O . PRO A 1 129 ? -8.558 -11.799 -5.813 1.00 77.62 129 PRO A O 1
ATOM 1105 N N . VAL A 1 130 ? -10.174 -12.742 -4.575 1.00 72.69 130 VAL A N 1
ATOM 1106 C CA . VAL A 1 130 ? -10.620 -13.674 -5.613 1.00 72.69 130 VAL A CA 1
ATOM 1107 C C . VAL A 1 130 ? -11.617 -12.937 -6.502 1.00 72.69 130 VAL A C 1
ATOM 1109 O O . VAL A 1 130 ? -12.626 -12.432 -6.002 1.00 72.69 130 VAL A O 1
ATOM 1112 N N . LYS A 1 131 ? -11.346 -12.846 -7.809 1.00 59.09 131 LYS A N 1
ATOM 1113 C CA . LYS A 1 131 ? -12.363 -12.394 -8.767 1.00 59.09 131 LYS A CA 1
ATOM 1114 C C . LYS A 1 131 ? -13.500 -13.417 -8.751 1.00 59.09 131 LYS A C 1
ATOM 1116 O O . LYS A 1 131 ? -13.250 -14.598 -8.980 1.0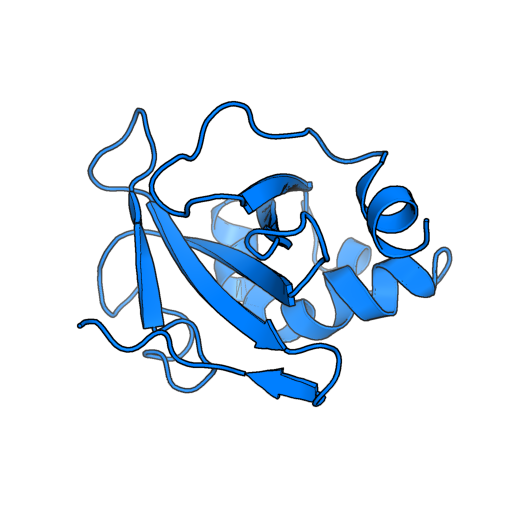0 59.09 131 LYS A O 1
ATOM 1121 N N . ARG A 1 132 ? -14.707 -12.963 -8.418 1.00 43.19 132 ARG A N 1
ATOM 1122 C CA . ARG A 1 132 ? -15.942 -13.689 -8.722 1.00 43.19 132 ARG A CA 1
ATOM 1123 C C . ARG A 1 132 ? -16.436 -13.262 -10.089 1.00 43.19 132 ARG A C 1
ATOM 1125 O O . ARG A 1 132 ? -16.239 -12.067 -10.407 1.00 43.19 132 ARG A O 1
#

Secondary structure (DSSP, 8-state):
-HHHHHHTTSEEES--TTSTTEEEEEEE-SSGGGGG--SSHHHIIIIIGGGGGGHHHHTTTTEEEEEEEE-TTS-EEEEEEEEEEESSTTTSGGGGTTS--EEEE-SS-SSEEEEEEEEETTTTEEEPPPP-

Foldseek 3Di:
DLVCVLQVPFDWDPDQPVQPQKTKGKAFAQDLVVQVDCPPVSNNVPPRVVCSVVCVQCNVPRIWMWIQHADPVRHGFWIKTWGKDFPDCVNQVVSCPQQLPDWGADPVDRRMTTRIWIAGPVVRDTDHDDDD

Sequence (132 aa):
KFFKDIVKEFEKMDKYDDIKNCVWYKVPVEKMEEMYCMHDYKKYTVIYYPMICYYPYIAKHKHFMIGHKYDSNGILKYIVYALPGKKSESDQPYGGKTGFVAWMPHRHDTEMGYWLMFYDFKNSTVVVPVKR